Protein AF-0000000083256206 (afdb_homodimer)

Foldseek 3Di:
DPPDDPVRVVVLVVLLVVLVVQLVVLQVVLVVDPDPVSSVVSNVSSVVSVVVSVVSVVVVD/DPPDDPVRVVVLVVLLVVLVVQLVVLQVVLVVDPDPVSSVVSNVSSVVSVVVSVVSVVVVD

Organism: NCBI:txid94136

Secondary structure (DSSP, 8-state):
-----HHHHHHHHHHHHHHHHHHHHHHHHHHH---HHHHHHHHHHHHHHHHHHHHHHGGG-/-----HHHHHHHHHHHHHHHHHHHHHHHHHHH---HHHHHHHHHHHHHHHHHHHHHHGGG-

Nearest PDB structures (foldseek):
  5l8f-assembly1_C  TM=8.974E-01  e=4.675E-01  Rhodospirillum rubrum ATCC 11170
  4fzs-assembly1_A  TM=9.743E-01  e=1.147E+00  Homo sapiens
  5l89-assembly3_Z  TM=8.891E-01  e=9.462E-01  Rhodospirillum rubrum
  5n5e-assembly1_e  TM=8.673E-01  e=2.177E+00  Pyrococcus furiosus COM1
  4fzs-assembly1_B  TM=9.456E-01  e=2.639E+00  Homo sapiens

Structure (mmCIF, N/CA/C/O backbone):
data_AF-0000000083256206-model_v1
#
loop_
_entity.id
_entity.type
_entity.pdbx_description
1 polymer 'Spore coat protein'
#
loop_
_atom_site.group_PDB
_atom_site.id
_atom_site.type_symbol
_atom_site.label_atom_id
_atom_site.label_alt_id
_atom_site.label_comp_id
_atom_site.label_asym_id
_atom_site.label_entity_id
_atom_site.label_seq_id
_atom_site.pdbx_PDB_ins_code
_atom_site.Cartn_x
_atom_site.Cartn_y
_atom_site.Cartn_z
_atom_site.occupancy
_atom_site.B_iso_or_equiv
_atom_site.auth_seq_id
_atom_site.a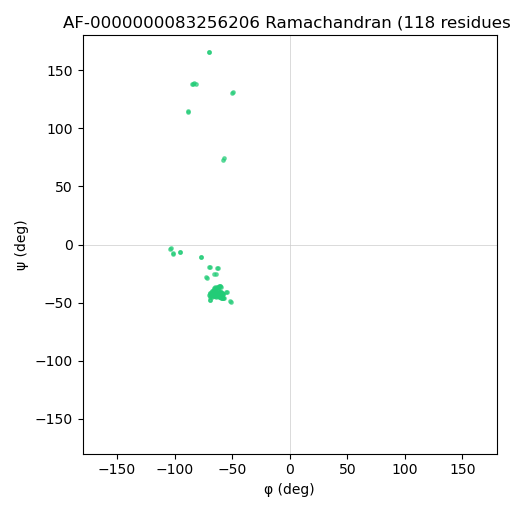uth_comp_id
_atom_site.auth_asym_id
_atom_site.auth_atom_id
_atom_site.pdbx_PDB_model_num
ATOM 1 N N . MET A 1 1 ? -12.422 16.359 14.227 1 53.94 1 MET A N 1
ATOM 2 C CA . MET A 1 1 ? -11.781 16.281 12.922 1 53.94 1 MET A CA 1
ATOM 3 C C . MET A 1 1 ? -10.492 17.094 12.898 1 53.94 1 MET A C 1
ATOM 5 O O . MET A 1 1 ? -10.383 18.125 13.578 1 53.94 1 MET A O 1
ATOM 9 N N . ALA A 1 2 ? -9.234 16.266 12.617 1 62.97 2 ALA A N 1
ATOM 10 C CA . ALA A 1 2 ? -7.984 17.031 12.656 1 62.97 2 ALA A CA 1
ATOM 11 C C . ALA A 1 2 ? -8.086 18.297 11.812 1 62.97 2 ALA A C 1
ATOM 13 O O . ALA A 1 2 ? -8.891 18.359 10.883 1 62.97 2 ALA A O 1
ATOM 14 N N . ASN A 1 3 ? -7.746 19.469 12.219 1 81.06 3 ASN A N 1
ATOM 15 C CA . ASN A 1 3 ? -7.629 20.703 11.438 1 81.06 3 ASN A CA 1
ATOM 16 C C . ASN A 1 3 ? -6.637 20.531 10.289 1 81.06 3 ASN A C 1
ATOM 18 O O . ASN A 1 3 ? -5.504 21.016 10.367 1 81.06 3 ASN A O 1
ATOM 22 N N . LEU A 1 4 ? -7.035 19.781 9.273 1 84.94 4 LEU A N 1
ATOM 23 C CA . LEU A 1 4 ? -6.164 19.531 8.133 1 84.94 4 LEU A CA 1
ATOM 24 C C . LEU A 1 4 ? -6.215 20.672 7.133 1 84.94 4 LEU A C 1
ATOM 26 O O . LEU A 1 4 ? -7.273 21.266 6.91 1 84.94 4 LEU A O 1
ATOM 30 N N . THR A 1 5 ? -5.066 21 6.629 1 87.5 5 THR A N 1
ATOM 31 C CA . THR A 1 5 ? -5.031 21.969 5.535 1 87.5 5 THR A CA 1
ATOM 32 C C . THR A 1 5 ? -5.609 21.359 4.258 1 87.5 5 THR A C 1
ATOM 34 O O . THR A 1 5 ? -5.793 20.141 4.172 1 87.5 5 THR A O 1
ATOM 37 N N . GLU A 1 6 ? -5.918 22.141 3.266 1 89.5 6 GLU A N 1
ATOM 38 C CA . GLU A 1 6 ? -6.422 21.641 1.987 1 89.5 6 GLU A CA 1
ATOM 39 C C . GLU A 1 6 ? -5.418 20.703 1.326 1 89.5 6 GLU A C 1
ATOM 41 O O . GLU A 1 6 ? -5.805 19.688 0.738 1 89.5 6 GLU A O 1
ATOM 46 N N . LEU A 1 7 ? -4.16 21.016 1.477 1 89.94 7 LEU A N 1
ATOM 47 C CA . LEU A 1 7 ? -3.107 20.188 0.901 1 89.94 7 LEU A CA 1
ATOM 48 C C . LEU A 1 7 ? -3.045 18.828 1.589 1 89.94 7 LEU A C 1
ATOM 50 O O . LEU A 1 7 ? -2.9 17.797 0.927 1 89.94 7 LEU A O 1
ATOM 54 N N . GLU A 1 8 ? -3.221 18.812 2.904 1 90.69 8 GLU A N 1
ATOM 55 C CA . GLU A 1 8 ? -3.211 17.547 3.645 1 90.69 8 GLU A CA 1
ATOM 56 C C . GLU A 1 8 ? -4.402 16.672 3.262 1 90.69 8 GLU A C 1
ATOM 58 O O . GLU A 1 8 ? -4.266 15.461 3.131 1 90.69 8 GLU A O 1
ATOM 63 N N . VAL A 1 9 ? -5.496 17.34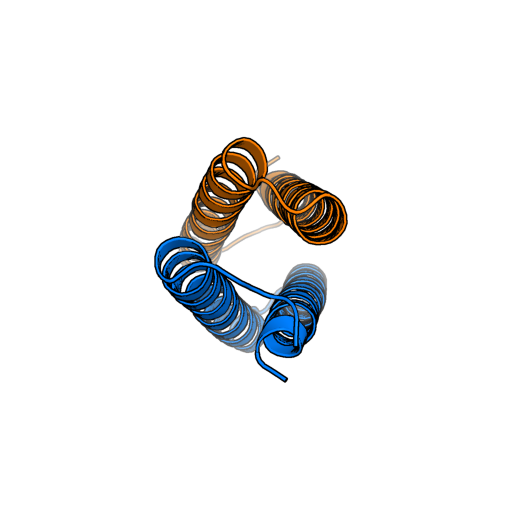4 3.055 1 92 9 VAL A N 1
ATOM 64 C CA . VAL A 1 9 ? -6.699 16.625 2.666 1 92 9 VAL A CA 1
ATOM 65 C C . VAL A 1 9 ? -6.496 15.984 1.297 1 92 9 VAL A C 1
ATOM 67 O O . VAL A 1 9 ? -6.812 14.805 1.105 1 92 9 VAL A O 1
ATOM 70 N N . GLU A 1 10 ? -5.922 16.688 0.389 1 94.25 10 GLU A N 1
ATOM 71 C CA . GLU A 1 10 ? -5.68 16.156 -0.951 1 94.25 10 GLU A CA 1
ATOM 72 C C . GLU A 1 10 ? -4.684 15.008 -0.918 1 94.25 10 GLU A C 1
ATOM 74 O O . GLU A 1 10 ? -4.898 13.977 -1.56 1 94.25 10 GLU A O 1
ATOM 79 N N . ASN A 1 11 ? -3.637 15.195 -0.167 1 94.38 11 ASN A N 1
ATOM 80 C CA . ASN A 1 11 ? -2.639 14.141 -0.044 1 94.38 11 ASN A CA 1
ATOM 81 C C . ASN A 1 11 ? -3.234 12.875 0.562 1 94.38 11 ASN A C 1
ATOM 83 O O . ASN A 1 11 ? -2.945 11.766 0.105 1 94.38 11 ASN A O 1
ATOM 87 N N . LEU A 1 12 ? -4.07 13.016 1.58 1 94.81 12 LEU A N 1
ATOM 88 C CA . LEU A 1 12 ? -4.711 11.859 2.205 1 94.81 12 LEU A CA 1
ATOM 89 C C . LEU A 1 12 ? -5.617 11.141 1.212 1 94.81 12 LEU A C 1
ATOM 91 O O . LEU A 1 12 ? -5.633 9.906 1.166 1 94.81 12 LEU A O 1
ATOM 95 N N . ARG A 1 13 ? -6.23 11.977 0.411 1 96.38 13 ARG A N 1
ATOM 96 C CA . ARG A 1 13 ? -7.094 11.367 -0.597 1 96.38 13 ARG A CA 1
ATOM 97 C C . ARG A 1 13 ? -6.277 10.523 -1.574 1 96.38 13 ARG A C 1
ATOM 99 O O . ARG A 1 13 ? -6.684 9.422 -1.934 1 96.38 13 ARG A O 1
ATOM 106 N N . HIS A 1 14 ? -5.184 11.031 -2.002 1 96.75 14 HIS A N 1
ATOM 107 C CA . HIS A 1 14 ? -4.309 10.312 -2.924 1 96.75 14 HIS A CA 1
ATOM 108 C C . HIS A 1 14 ? -3.785 9.023 -2.301 1 96.75 14 HIS A C 1
ATOM 110 O O . HIS A 1 14 ? -3.789 7.973 -2.943 1 96.75 14 HIS A O 1
ATOM 116 N N . ILE A 1 15 ? -3.412 9.133 -1.054 1 97.75 15 ILE A N 1
ATOM 117 C CA . ILE A 1 15 ? -2.846 7.969 -0.375 1 97.75 15 ILE A CA 1
ATOM 118 C C . ILE A 1 15 ? -3.922 6.902 -0.192 1 97.75 15 ILE A C 1
ATOM 120 O O . ILE A 1 15 ? -3.678 5.719 -0.441 1 97.75 15 ILE A O 1
ATOM 124 N N . ILE A 1 16 ? -5.051 7.32 0.238 1 97.88 16 ILE A N 1
ATOM 125 C CA . ILE A 1 16 ? -6.168 6.406 0.427 1 97.88 16 ILE A CA 1
ATOM 126 C C . ILE A 1 16 ? -6.508 5.723 -0.896 1 97.88 16 ILE A C 1
ATOM 128 O O . ILE A 1 16 ? -6.688 4.504 -0.944 1 97.88 16 ILE A O 1
ATOM 132 N N . GLY A 1 17 ? -6.488 6.508 -1.947 1 97.88 17 GLY A N 1
ATOM 133 C CA . GLY A 1 17 ? -6.691 5.938 -3.27 1 97.88 17 GLY A CA 1
ATOM 134 C C . GLY A 1 17 ? -5.605 4.957 -3.672 1 97.88 17 GLY A C 1
ATOM 135 O O . GLY A 1 17 ? -5.891 3.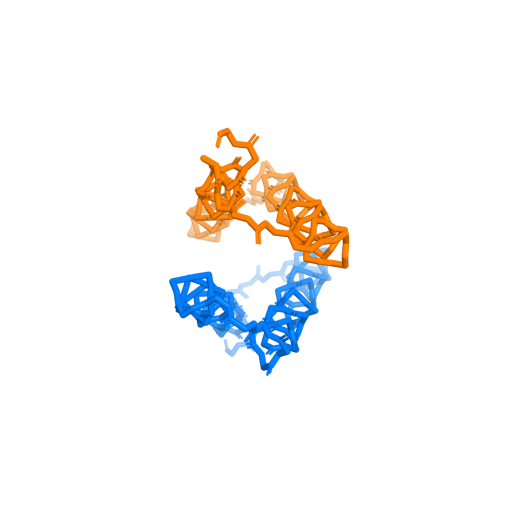92 -4.273 1 97.88 17 GLY A O 1
ATOM 136 N N . GLY A 1 18 ? -4.43 5.297 -3.402 1 97.69 18 GLY A N 1
ATOM 137 C CA . GLY A 1 18 ? -3.322 4.383 -3.652 1 97.69 18 GLY A CA 1
ATOM 138 C C . GLY A 1 18 ? -3.471 3.057 -2.934 1 97.69 18 GLY A C 1
ATOM 139 O O . GLY A 1 18 ? -3.275 1.996 -3.531 1 97.69 18 GLY A O 1
ATOM 140 N N . HIS A 1 19 ? -3.814 3.082 -1.689 1 98.56 19 HIS A N 1
ATOM 141 C CA . HIS A 1 19 ? -4.039 1.861 -0.923 1 98.56 19 HIS A CA 1
ATOM 142 C C . HIS A 1 19 ? -5.195 1.055 -1.5 1 98.56 19 HIS A C 1
ATOM 144 O O . HIS A 1 19 ? -5.117 -0.173 -1.594 1 98.56 19 HIS A O 1
ATOM 150 N N . ALA A 1 20 ? -6.27 1.729 -1.887 1 98.44 20 ALA A N 1
ATOM 151 C CA . ALA A 1 20 ? -7.402 1.045 -2.506 1 98.44 20 ALA A CA 1
ATOM 152 C C . ALA A 1 20 ? -6.977 0.32 -3.779 1 98.44 20 ALA A C 1
ATOM 154 O O . ALA A 1 20 ? -7.332 -0.842 -3.988 1 98.44 20 ALA A O 1
ATOM 155 N N . THR A 1 21 ? -6.223 1 -4.59 1 98.06 21 THR A N 1
ATOM 156 C CA . THR A 1 21 ? -5.742 0.433 -5.848 1 98.06 21 THR A CA 1
ATOM 157 C C . THR A 1 21 ? -4.883 -0.8 -5.59 1 98.06 21 THR A C 1
ATOM 159 O O . THR A 1 21 ? -5.09 -1.848 -6.207 1 98.06 21 THR A O 1
ATOM 162 N N . ILE A 1 22 ? -4 -0.723 -4.66 1 98.06 22 ILE A N 1
ATOM 163 C CA . ILE A 1 22 ? -3.09 -1.831 -4.387 1 98.06 22 ILE A CA 1
ATOM 164 C C . ILE A 1 22 ? -3.867 -3.004 -3.793 1 98.06 22 ILE A C 1
ATOM 166 O O . ILE A 1 22 ? -3.619 -4.16 -4.141 1 98.06 22 ILE A O 1
ATOM 170 N N . ALA A 1 23 ? -4.805 -2.732 -2.877 1 98.56 23 ALA A N 1
ATOM 171 C CA . ALA A 1 23 ? -5.617 -3.793 -2.285 1 98.56 23 ALA A CA 1
ATOM 172 C C . ALA A 1 23 ? -6.383 -4.562 -3.357 1 98.56 23 ALA A C 1
ATOM 174 O O . ALA A 1 23 ? -6.41 -5.793 -3.348 1 98.56 23 ALA A O 1
ATOM 175 N N . ASN A 1 24 ? -6.977 -3.773 -4.258 1 98.5 24 ASN A N 1
ATOM 176 C CA . ASN A 1 24 ? -7.734 -4.41 -5.328 1 98.5 24 ASN A CA 1
ATOM 177 C C . ASN A 1 24 ? -6.848 -5.305 -6.188 1 98.5 24 ASN A C 1
ATOM 179 O O . ASN A 1 24 ? -7.242 -6.418 -6.547 1 98.5 24 ASN A O 1
ATOM 183 N N . LYS A 1 25 ? -5.676 -4.887 -6.555 1 97.81 25 LYS A N 1
ATOM 184 C CA . LYS A 1 25 ? -4.754 -5.66 -7.379 1 97.81 25 LYS A CA 1
ATOM 185 C C . LYS A 1 25 ? -4.273 -6.906 -6.648 1 97.81 25 LYS A C 1
ATOM 187 O O . LYS A 1 25 ? -4.16 -7.98 -7.242 1 97.81 25 LYS A O 1
ATOM 192 N N . LEU A 1 26 ? -3.979 -6.715 -5.391 1 98.31 26 LEU A N 1
ATOM 193 C CA . LEU A 1 26 ? -3.551 -7.848 -4.574 1 98.31 26 LEU A CA 1
ATOM 194 C C . LEU A 1 26 ? -4.641 -8.914 -4.516 1 98.31 26 LEU A C 1
ATOM 196 O O . LEU A 1 26 ? -4.355 -10.102 -4.676 1 98.31 26 LEU A O 1
ATOM 200 N N . GLU A 1 27 ? -5.855 -8.469 -4.305 1 98.25 27 GLU A N 1
ATOM 201 C CA . GLU A 1 27 ? -6.98 -9.398 -4.246 1 98.25 27 GLU A CA 1
ATOM 202 C C . GLU A 1 27 ? -7.18 -10.109 -5.578 1 98.25 27 GLU A C 1
ATOM 204 O O . GLU A 1 27 ? -7.383 -11.32 -5.613 1 98.25 27 GLU A O 1
ATOM 209 N N . ASP A 1 28 ? -7.074 -9.359 -6.66 1 97.62 28 ASP A N 1
ATOM 210 C CA . ASP A 1 28 ? -7.207 -9.93 -7.996 1 97.62 28 ASP A CA 1
ATOM 211 C C . ASP A 1 28 ? -6.125 -10.977 -8.25 1 97.62 28 ASP A C 1
ATOM 213 O O . ASP A 1 28 ? -6.418 -12.086 -8.711 1 97.62 28 ASP A O 1
ATOM 217 N N . TYR A 1 29 ? -4.949 -10.602 -7.875 1 96.31 29 TYR A N 1
ATOM 218 C CA . TYR A 1 29 ? -3.828 -11.516 -8.078 1 96.31 29 TYR A CA 1
ATOM 219 C C . TYR A 1 29 ? -3.98 -12.766 -7.223 1 96.31 29 TYR A C 1
ATOM 221 O O . TYR A 1 29 ? -3.697 -13.875 -7.68 1 96.31 29 TYR A O 1
ATOM 229 N N . ALA A 1 30 ? -4.387 -12.641 -6.016 1 96.31 30 ALA A N 1
ATOM 230 C CA . ALA A 1 30 ? -4.574 -13.773 -5.113 1 96.31 30 ALA A CA 1
ATOM 231 C C . ALA A 1 30 ? -5.598 -14.758 -5.68 1 96.31 30 ALA A C 1
ATOM 233 O O . ALA A 1 30 ? -5.391 -15.969 -5.629 1 96.31 30 ALA A O 1
ATOM 234 N N . GLN A 1 31 ? -6.66 -14.219 -6.242 1 95.25 31 GLN A N 1
ATOM 235 C CA . GLN A 1 31 ? -7.73 -15.047 -6.789 1 95.25 31 GLN A CA 1
ATOM 236 C C . GLN A 1 31 ? -7.234 -15.883 -7.969 1 95.25 31 GLN A C 1
ATOM 238 O O . GLN A 1 31 ? -7.711 -17 -8.188 1 95.25 31 GLN A O 1
ATOM 243 N N . ASN A 1 32 ? -6.211 -15.391 -8.602 1 91.69 32 ASN A N 1
ATOM 244 C CA . ASN A 1 32 ? -5.73 -16.016 -9.828 1 91.69 32 ASN A CA 1
ATOM 245 C C . ASN A 1 32 ? -4.457 -16.828 -9.578 1 91.69 32 ASN A C 1
ATOM 247 O O . ASN A 1 32 ? -3.908 -17.422 -10.508 1 91.69 32 ASN A O 1
ATOM 251 N N . SER A 1 33 ? -3.996 -16.766 -8.383 1 90.94 33 SER A N 1
ATOM 252 C CA . SER A 1 33 ? -2.764 -17.484 -8.086 1 90.94 33 SER A CA 1
ATOM 253 C C . SER A 1 33 ? -3.041 -18.969 -7.816 1 90.94 33 SER A C 1
ATOM 255 O O . SER A 1 33 ? -4.008 -19.297 -7.133 1 90.94 33 SER A O 1
ATOM 257 N N . THR A 1 34 ? -2.162 -19.891 -8.367 1 86.88 34 THR A N 1
ATOM 258 C CA . THR A 1 34 ? -2.336 -21.328 -8.172 1 86.88 34 THR A CA 1
ATOM 259 C C . THR A 1 34 ? -1.386 -21.844 -7.098 1 86.88 34 THR A C 1
ATOM 261 O O . THR A 1 34 ? -1.478 -23 -6.684 1 86.88 34 THR A O 1
ATOM 264 N N . ASP A 1 35 ? -0.412 -21.062 -6.559 1 87.25 35 ASP A N 1
ATOM 265 C CA . ASP A 1 35 ? 0.486 -21.391 -5.453 1 87.25 35 ASP A CA 1
ATOM 266 C C . ASP A 1 35 ? -0.142 -21.016 -4.113 1 87.25 35 ASP A C 1
ATOM 268 O O . ASP A 1 35 ? -0.397 -19.844 -3.848 1 87.25 35 ASP A O 1
ATOM 272 N N . PRO A 1 36 ? -0.426 -22.016 -3.291 1 90.94 36 PRO A N 1
ATOM 273 C CA . PRO A 1 36 ? -1.173 -21.75 -2.059 1 90.94 36 PRO A CA 1
ATOM 274 C C . PRO A 1 36 ? -0.442 -20.797 -1.116 1 90.94 36 PRO A C 1
ATOM 276 O O . PRO A 1 36 ? -1.078 -20 -0.427 1 90.94 36 PRO A O 1
ATOM 279 N N . GLU A 1 37 ? 0.813 -20.875 -1.067 1 90 37 GLU A N 1
ATOM 280 C CA . GLU A 1 37 ? 1.571 -19.984 -0.201 1 90 37 GLU A CA 1
ATOM 281 C C . GLU A 1 37 ? 1.52 -18.547 -0.714 1 90 37 GLU A C 1
ATOM 283 O O . GLU A 1 37 ? 1.276 -17.609 0.055 1 90 37 GLU A O 1
ATOM 288 N N . LEU A 1 38 ? 1.766 -18.406 -1.978 1 91.56 38 LEU A N 1
ATOM 289 C CA . LEU A 1 38 ? 1.694 -17.078 -2.578 1 91.56 38 LEU A CA 1
ATOM 290 C C . LEU A 1 38 ? 0.302 -16.484 -2.41 1 91.56 38 LEU A C 1
ATOM 292 O O . LEU A 1 38 ? 0.166 -15.305 -2.059 1 91.56 38 LEU A O 1
ATOM 296 N N . LYS A 1 39 ? -0.734 -17.312 -2.656 1 94.25 39 LYS A N 1
ATOM 297 C CA . LYS A 1 39 ? -2.115 -16.859 -2.492 1 94.25 39 LYS A CA 1
ATOM 298 C C . LYS A 1 39 ? -2.352 -16.312 -1.089 1 94.25 39 LYS A C 1
ATOM 300 O O . LYS A 1 39 ? -2.939 -15.242 -0.928 1 94.25 39 LYS A O 1
ATOM 305 N N . GLN A 1 40 ? -1.84 -16.922 -0.131 1 96.12 40 GLN A N 1
ATOM 306 C CA . GLN A 1 40 ? -2.029 -16.5 1.255 1 96.12 40 GLN A CA 1
ATOM 307 C C . GLN A 1 40 ? -1.306 -15.188 1.542 1 96.12 40 GLN A C 1
ATOM 309 O O . GLN A 1 40 ? -1.853 -14.305 2.205 1 96.12 40 GLN A O 1
ATOM 314 N N . ILE A 1 41 ? -0.165 -15.109 1.069 1 95.38 41 ILE A N 1
ATOM 315 C CA . ILE A 1 41 ? 0.628 -13.906 1.305 1 95.38 41 ILE A CA 1
ATOM 316 C C . ILE A 1 41 ? -0.044 -12.703 0.642 1 95.38 41 ILE A C 1
ATOM 318 O O . ILE A 1 41 ? -0.141 -11.633 1.239 1 95.38 41 ILE A O 1
ATOM 322 N N . LEU A 1 42 ? -0.486 -12.945 -0.565 1 97.38 42 LEU A N 1
ATOM 323 C CA . LEU A 1 42 ? -1.169 -11.875 -1.286 1 97.38 42 LEU A CA 1
ATOM 324 C C . LEU A 1 42 ? -2.436 -11.445 -0.552 1 97.38 42 LEU A C 1
ATOM 326 O O . LEU A 1 42 ? -2.74 -10.258 -0.477 1 97.38 42 LEU A O 1
ATOM 330 N N . GLN A 1 43 ? -3.127 -12.305 -0.002 1 98.12 43 GLN A N 1
ATOM 331 C CA . GLN A 1 43 ? -4.352 -12.008 0.732 1 98.12 43 GLN A CA 1
ATOM 332 C C . GLN A 1 43 ? -4.051 -11.234 2.016 1 98.12 43 GLN A C 1
ATOM 334 O O . GLN A 1 43 ? -4.754 -10.281 2.354 1 98.12 43 GLN A O 1
ATOM 339 N N . ASN A 1 44 ? -3.062 -11.656 2.703 1 97.88 44 ASN A N 1
ATOM 340 C CA . ASN A 1 44 ? -2.654 -10.938 3.902 1 97.88 44 ASN A CA 1
ATOM 341 C C . ASN A 1 44 ? -2.256 -9.5 3.582 1 97.88 44 ASN A C 1
ATOM 343 O O . ASN A 1 44 ? -2.621 -8.57 4.309 1 97.88 44 ASN A O 1
ATOM 347 N N . ASP A 1 45 ? -1.552 -9.352 2.547 1 98.25 45 ASP A N 1
ATOM 348 C CA . ASP A 1 45 ? -1.114 -8.031 2.115 1 98.25 45 ASP A CA 1
ATOM 349 C C . ASP A 1 45 ? -2.307 -7.16 1.715 1 98.25 45 ASP A C 1
ATOM 351 O O . ASP A 1 45 ? -2.332 -5.961 2.002 1 98.25 45 ASP A O 1
ATOM 355 N N . ALA A 1 46 ? -3.26 -7.758 1.063 1 98.56 46 ALA A N 1
ATOM 356 C CA . ALA A 1 46 ? -4.473 -7.039 0.691 1 98.56 46 ALA A CA 1
ATOM 357 C C . ALA A 1 46 ? -5.215 -6.535 1.928 1 98.56 46 ALA A C 1
ATOM 359 O O . ALA A 1 46 ? -5.684 -5.398 1.958 1 98.56 46 ALA A O 1
ATOM 360 N N . GLN A 1 47 ? -5.262 -7.32 2.871 1 98.19 47 GLN A N 1
ATOM 361 C CA . GLN A 1 47 ? -5.938 -6.949 4.109 1 98.19 47 GLN A CA 1
ATOM 362 C C . GLN A 1 47 ? -5.211 -5.805 4.812 1 98.19 47 GLN A C 1
ATOM 364 O O . GLN A 1 47 ? -5.848 -4.887 5.336 1 98.19 47 GLN A O 1
ATOM 369 N N . ALA A 1 48 ? -3.941 -5.957 4.844 1 97.88 48 ALA A N 1
ATOM 370 C CA . ALA A 1 48 ? -3.156 -4.887 5.457 1 97.88 48 ALA A CA 1
ATOM 371 C C . ALA A 1 48 ? -3.375 -3.562 4.734 1 97.88 48 ALA A C 1
ATOM 373 O O . ALA A 1 48 ? -3.504 -2.514 5.375 1 97.88 48 ALA A O 1
ATOM 374 N N . ALA A 1 49 ? -3.432 -3.619 3.424 1 98.31 49 ALA A N 1
ATOM 375 C CA . ALA A 1 49 ? -3.674 -2.414 2.639 1 98.31 49 ALA A CA 1
ATOM 376 C C . ALA A 1 49 ? -5.062 -1.844 2.924 1 98.31 49 ALA A C 1
ATOM 378 O O . ALA A 1 49 ? -5.23 -0.625 3.02 1 98.31 49 ALA A O 1
ATOM 379 N N . ARG A 1 50 ? -6.055 -2.645 3.127 1 98.44 50 ARG A N 1
ATOM 380 C CA . ARG A 1 50 ? -7.41 -2.209 3.455 1 98.44 50 ARG A CA 1
ATOM 381 C C . ARG A 1 50 ? -7.453 -1.552 4.832 1 98.44 50 ARG A C 1
ATOM 383 O O . ARG A 1 50 ? -8.141 -0.546 5.023 1 98.44 50 ARG A O 1
ATOM 390 N N . GLN A 1 51 ? -6.723 -2.156 5.68 1 97.62 51 GLN A N 1
ATOM 391 C CA . GLN A 1 51 ? -6.68 -1.602 7.027 1 97.62 51 GLN A CA 1
ATOM 392 C C . GLN A 1 51 ? -6.047 -0.213 7.031 1 97.62 51 GLN A C 1
ATOM 394 O O . GLN A 1 51 ? -6.527 0.691 7.719 1 97.62 51 GLN A O 1
ATOM 399 N N . ALA A 1 52 ? -4.977 -0.104 6.324 1 97.38 52 ALA A N 1
ATOM 400 C CA . ALA A 1 52 ? -4.336 1.204 6.207 1 97.38 52 ALA A CA 1
ATOM 401 C C . ALA A 1 52 ? -5.289 2.227 5.594 1 97.38 52 ALA A C 1
ATOM 403 O O . ALA A 1 52 ? -5.383 3.361 6.07 1 97.38 52 ALA A O 1
ATOM 404 N N . GLN A 1 53 ? -5.957 1.846 4.547 1 97.62 53 GLN A N 1
ATOM 405 C CA . GLN A 1 53 ? -6.969 2.682 3.91 1 97.62 53 GLN A CA 1
ATOM 406 C C . GLN A 1 53 ? -7.992 3.178 4.926 1 97.62 53 GLN A C 1
ATOM 408 O O . GLN A 1 53 ? -8.25 4.379 5.02 1 97.62 53 GLN A O 1
ATOM 413 N N . GLN A 1 54 ? -8.461 2.305 5.684 1 96.81 54 GLN A N 1
ATOM 414 C CA . GLN A 1 54 ? -9.508 2.617 6.648 1 96.81 54 GLN A CA 1
ATOM 415 C C . GLN A 1 54 ? -8.977 3.521 7.758 1 96.81 54 GLN A C 1
ATOM 417 O O . GLN A 1 54 ? -9.672 4.449 8.188 1 96.81 54 GLN A O 1
ATOM 422 N N . GLN A 1 55 ? -7.836 3.24 8.219 1 95.5 55 GLN A N 1
ATOM 423 C CA . GLN A 1 55 ? -7.23 4.047 9.273 1 95.5 55 GLN A CA 1
ATOM 424 C C . GLN A 1 55 ? -7.09 5.504 8.844 1 95.5 55 GLN A C 1
ATOM 426 O O . GLN A 1 55 ? -7.398 6.414 9.617 1 95.5 55 GLN A O 1
ATOM 431 N N . LEU A 1 56 ? -6.676 5.715 7.652 1 95.75 56 LEU A N 1
ATOM 432 C CA . LEU A 1 56 ? -6.461 7.07 7.164 1 95.75 56 LEU A CA 1
ATOM 433 C C . LEU A 1 56 ? -7.789 7.777 6.914 1 95.75 56 LEU A C 1
ATOM 435 O O . LEU A 1 56 ? -7.887 9 7.059 1 95.75 56 LEU A O 1
ATOM 439 N N . MET A 1 57 ? -8.797 7.023 6.609 1 94.75 57 MET A N 1
ATOM 440 C CA . MET A 1 57 ? -10.125 7.586 6.371 1 94.75 57 MET A CA 1
ATOM 441 C C . MET A 1 57 ? -10.672 8.258 7.629 1 94.75 57 MET A C 1
ATOM 443 O O . MET A 1 57 ? -11.523 9.141 7.547 1 94.75 57 MET A O 1
ATOM 447 N N . GLN A 1 58 ? -10.109 7.871 8.711 1 93.06 58 GLN A N 1
ATOM 448 C CA . GLN A 1 58 ? -10.594 8.383 9.984 1 93.06 58 GLN A CA 1
ATOM 449 C C . GLN A 1 58 ? -10.258 9.867 10.148 1 93.06 58 GLN A C 1
ATOM 451 O O . GLN A 1 58 ? -10.883 10.562 10.945 1 93.06 58 GLN A O 1
ATOM 456 N N . PHE A 1 59 ? -9.352 10.359 9.438 1 90.69 59 PHE A N 1
ATOM 457 C CA . PHE A 1 59 ? -8.953 11.758 9.547 1 90.69 59 PHE A CA 1
ATOM 458 C C . PHE A 1 59 ? -9.961 12.672 8.852 1 90.69 59 PHE A C 1
ATOM 460 O O . PHE A 1 59 ? -9.906 13.891 9 1 90.69 59 PHE A O 1
ATOM 467 N N . PHE A 1 60 ? -10.859 12.016 8.102 1 86.88 60 PHE A N 1
ATOM 468 C CA . PHE A 1 60 ? -11.891 12.812 7.441 1 86.88 60 PHE A CA 1
ATOM 469 C C . PHE A 1 60 ? -13.164 12.852 8.281 1 86.88 60 PHE A C 1
ATOM 471 O O . PHE A 1 60 ? -14.148 13.484 7.895 1 86.88 60 PHE A O 1
ATOM 478 N N . GLN A 1 61 ? -13.203 12.062 9.391 1 78.12 61 GLN A N 1
ATOM 479 C CA . GLN A 1 61 ? -14.375 12.062 10.258 1 78.12 61 GLN A CA 1
ATOM 480 C C . GLN A 1 61 ? -14.219 13.102 11.375 1 78.12 61 GLN A C 1
ATOM 482 O O . GLN A 1 61 ? -13.102 13.445 11.758 1 78.12 61 GLN A O 1
ATOM 487 N N . MET B 1 1 ? 13.367 -21.234 -5.031 1 54.47 1 MET B N 1
ATOM 488 C CA . MET B 1 1 ? 12.57 -20.219 -5.727 1 54.47 1 MET B CA 1
ATOM 489 C C . MET B 1 1 ? 11.242 -20.812 -6.195 1 54.47 1 MET B C 1
ATOM 491 O O . MET B 1 1 ? 11.164 -21.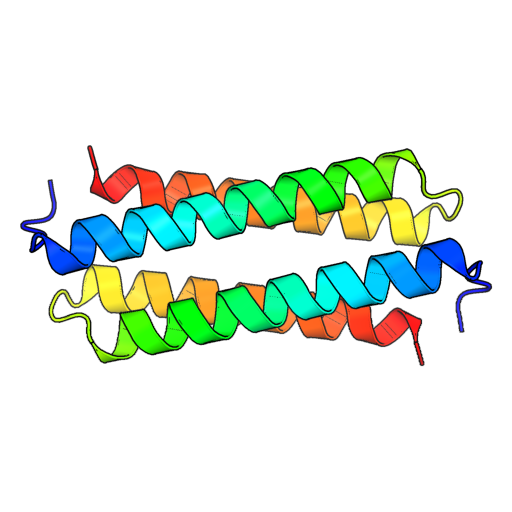984 -6.535 1 54.47 1 MET B O 1
ATOM 495 N N . ALA B 1 2 ? 10.016 -20.109 -5.59 1 63.56 2 ALA B N 1
ATOM 496 C CA . ALA B 1 2 ? 8.734 -20.688 -5.988 1 63.56 2 ALA B CA 1
ATOM 497 C C . ALA B 1 2 ? 8.656 -20.859 -7.5 1 63.56 2 ALA B C 1
ATOM 499 O O . ALA B 1 2 ? 9.336 -20.156 -8.25 1 63.56 2 ALA B O 1
ATOM 500 N N . ASN B 1 3 ? 8.305 -21.953 -8.102 1 81.31 3 ASN B N 1
ATOM 501 C CA . ASN B 1 3 ? 8.023 -22.156 -9.523 1 81.31 3 ASN B CA 1
ATOM 502 C C . ASN B 1 3 ? 6.918 -21.219 -10.008 1 81.31 3 ASN B C 1
ATOM 504 O O . ASN B 1 3 ? 5.773 -21.656 -10.188 1 81.31 3 ASN B O 1
ATOM 508 N N . LEU B 1 4 ? 7.238 -19.953 -10.18 1 85.75 4 LEU B N 1
ATOM 509 C CA . LEU B 1 4 ? 6.258 -18.953 -10.602 1 85.75 4 LEU B CA 1
ATOM 510 C C . LEU B 1 4 ? 6.121 -18.938 -12.125 1 85.75 4 LEU B C 1
ATOM 512 O O . LEU B 1 4 ? 7.109 -19.109 -12.844 1 85.75 4 LEU B O 1
ATOM 516 N N . THR B 1 5 ? 4.902 -18.828 -12.547 1 88.06 5 THR B N 1
ATOM 517 C CA . THR B 1 5 ? 4.676 -18.625 -13.977 1 88.06 5 THR B CA 1
ATOM 518 C C . THR B 1 5 ? 5.133 -17.234 -14.406 1 88.06 5 THR B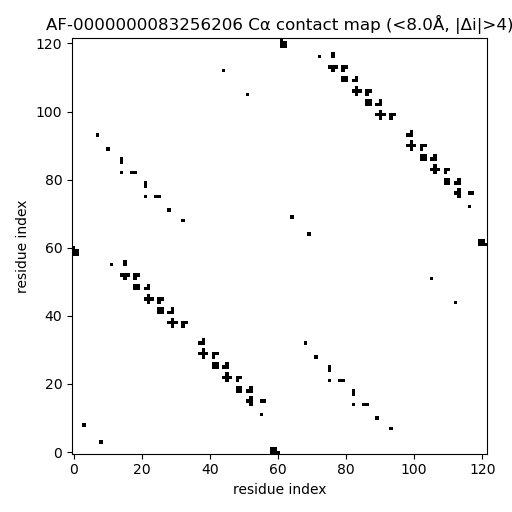 C 1
ATOM 520 O O . THR B 1 5 ? 5.383 -16.375 -13.562 1 88.06 5 THR B O 1
ATOM 523 N N . GLU B 1 6 ? 5.273 -16.969 -15.672 1 89.81 6 GLU B N 1
ATOM 524 C CA . GLU B 1 6 ? 5.652 -15.648 -16.172 1 89.81 6 GLU B CA 1
ATOM 525 C C . GLU B 1 6 ? 4.637 -14.586 -15.766 1 89.81 6 GLU B C 1
ATOM 527 O O . GLU B 1 6 ? 5.008 -13.469 -15.422 1 89.81 6 GLU B O 1
ATOM 532 N N . LEU B 1 7 ? 3.391 -14.969 -15.742 1 90.5 7 LEU B N 1
ATOM 533 C CA . LEU B 1 7 ? 2.328 -14.047 -15.352 1 90.5 7 LEU B CA 1
ATOM 534 C C . LEU B 1 7 ? 2.434 -13.688 -13.867 1 90.5 7 LEU B C 1
ATOM 536 O O . LEU B 1 7 ? 2.275 -12.523 -13.492 1 90.5 7 LEU B O 1
ATOM 540 N N . GLU B 1 8 ? 2.762 -14.664 -13.031 1 91.19 8 GLU B N 1
ATOM 541 C CA . GLU B 1 8 ? 2.92 -14.414 -11.602 1 91.19 8 GLU B CA 1
ATOM 542 C C . GLU B 1 8 ? 4.109 -13.492 -11.336 1 91.19 8 GLU B C 1
ATOM 544 O O . GLU B 1 8 ? 4.035 -12.609 -10.477 1 91.19 8 GLU B O 1
ATOM 549 N N . VAL B 1 9 ? 5.133 -13.711 -12.117 1 92.38 9 VAL B N 1
ATOM 550 C CA . VAL B 1 9 ? 6.324 -12.883 -11.969 1 92.38 9 VAL B CA 1
ATOM 551 C C . VAL B 1 9 ? 6 -11.438 -12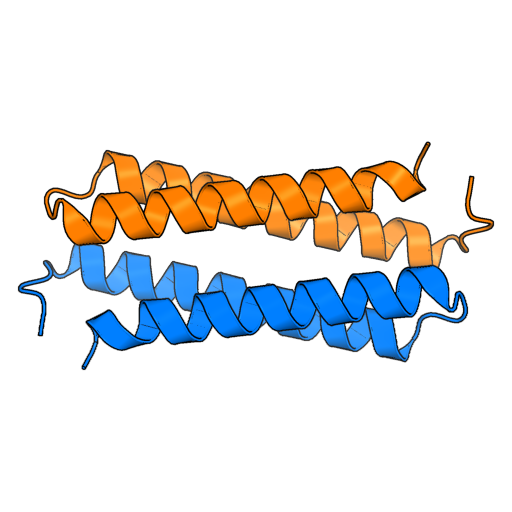.328 1 92.38 9 VAL B C 1
ATOM 553 O O . VAL B 1 9 ? 6.359 -10.516 -11.594 1 92.38 9 VAL B O 1
ATOM 556 N N . GLU B 1 10 ? 5.27 -11.242 -13.383 1 94.44 10 GLU B N 1
ATOM 557 C CA . GLU B 1 10 ? 4.902 -9.898 -13.812 1 94.44 10 GLU B CA 1
ATOM 558 C C . GLU B 1 10 ? 3.986 -9.219 -12.797 1 94.44 10 GLU B C 1
ATOM 560 O O . GLU B 1 10 ? 4.184 -8.055 -12.453 1 94.44 10 GLU B O 1
ATOM 565 N N . ASN B 1 11 ? 3.033 -9.969 -12.32 1 94.56 11 ASN B N 1
ATOM 566 C CA . ASN B 1 11 ? 2.123 -9.43 -11.32 1 94.56 11 ASN B CA 1
ATOM 567 C C . ASN B 1 11 ? 2.863 -9.039 -10.047 1 94.56 11 ASN B C 1
ATOM 569 O O . ASN B 1 11 ? 2.582 -7.992 -9.453 1 94.56 11 ASN B O 1
ATOM 573 N N . LEU B 1 12 ? 3.803 -9.859 -9.609 1 94.94 12 LEU B N 1
ATOM 574 C CA . LEU B 1 12 ? 4.586 -9.555 -8.414 1 94.94 12 LEU B CA 1
ATOM 575 C C . LEU B 1 12 ? 5.402 -8.281 -8.609 1 94.94 12 LEU B C 1
ATOM 577 O O . LEU B 1 12 ? 5.484 -7.445 -7.707 1 94.94 12 LEU B O 1
ATOM 581 N N . ARG B 1 13 ? 5.859 -8.164 -9.852 1 96.56 13 ARG B N 1
ATOM 582 C CA . ARG B 1 13 ? 6.621 -6.953 -10.133 1 96.56 13 ARG B CA 1
ATOM 583 C C . ARG B 1 13 ? 5.738 -5.715 -10.023 1 96.56 13 ARG B C 1
ATOM 585 O O . ARG B 1 13 ? 6.156 -4.703 -9.453 1 96.56 13 ARG B O 1
ATOM 592 N N . HIS B 1 14 ? 4.57 -5.785 -10.531 1 96.75 14 HIS B N 1
ATOM 593 C CA . HIS B 1 14 ? 3.625 -4.676 -10.477 1 96.75 14 HIS B CA 1
ATOM 594 C C . HIS B 1 14 ? 3.262 -4.34 -9.031 1 96.75 14 HIS B C 1
ATOM 596 O O . HIS B 1 14 ? 3.248 -3.168 -8.648 1 96.75 14 HIS B O 1
ATOM 602 N N . ILE B 1 15 ? 3.059 -5.367 -8.273 1 97.88 15 ILE B N 1
ATOM 603 C CA . ILE B 1 15 ? 2.641 -5.16 -6.887 1 97.88 15 ILE B CA 1
ATOM 604 C C . ILE B 1 15 ? 3.789 -4.551 -6.086 1 97.88 15 ILE B C 1
ATOM 606 O O . ILE B 1 15 ? 3.586 -3.615 -5.312 1 97.88 15 ILE B O 1
ATOM 610 N N . ILE B 1 16 ? 4.93 -5.078 -6.27 1 97.94 16 ILE B N 1
ATOM 611 C CA . ILE B 1 16 ? 6.113 -4.562 -5.59 1 97.94 16 ILE B CA 1
ATOM 612 C C . ILE B 1 16 ? 6.32 -3.094 -5.957 1 97.94 16 ILE B C 1
ATOM 614 O O . ILE B 1 16 ? 6.559 -2.258 -5.082 1 97.94 16 ILE B O 1
ATOM 618 N N . GLY B 1 17 ? 6.129 -2.807 -7.227 1 97.94 17 GLY B N 1
ATOM 619 C CA . GLY B 1 17 ? 6.195 -1.421 -7.664 1 97.94 17 GLY B CA 1
ATOM 620 C C . GLY B 1 17 ? 5.129 -0.543 -7.039 1 97.94 17 GLY B C 1
ATOM 621 O O . GLY B 1 17 ? 5.398 0.6 -6.664 1 97.94 17 GLY B O 1
ATOM 622 N N . GLY B 1 18 ? 3.984 -1.027 -6.977 1 97.69 18 GLY B N 1
ATOM 623 C CA . GLY B 1 18 ? 2.908 -0.314 -6.305 1 97.69 18 GLY B CA 1
ATOM 624 C C . GLY B 1 18 ? 3.215 0.003 -4.855 1 97.69 18 GLY B C 1
ATOM 625 O O . GLY B 1 18 ? 3.006 1.131 -4.402 1 97.69 18 GLY B O 1
ATOM 626 N N . HIS B 1 19 ? 3.707 -0.935 -4.125 1 98.5 19 HIS B N 1
ATOM 627 C CA . HIS B 1 19 ? 4.09 -0.717 -2.734 1 98.5 19 HIS B CA 1
ATOM 628 C C . HIS B 1 19 ? 5.215 0.308 -2.627 1 98.5 19 HIS B C 1
ATOM 630 O O . HIS B 1 19 ? 5.195 1.164 -1.739 1 98.5 19 HIS B O 1
ATOM 636 N N . ALA B 1 20 ? 6.191 0.229 -3.514 1 98.44 20 ALA B N 1
ATOM 637 C CA . ALA B 1 20 ? 7.277 1.206 -3.525 1 98.44 20 ALA B CA 1
ATOM 638 C C . ALA B 1 20 ? 6.742 2.619 -3.73 1 98.44 20 ALA B C 1
ATOM 640 O O . ALA B 1 20 ? 7.137 3.549 -3.023 1 98.44 20 ALA B O 1
ATOM 641 N N . THR B 1 21 ? 5.848 2.75 -4.676 1 98.06 21 THR B N 1
ATOM 642 C CA . THR B 1 21 ? 5.25 4.047 -4.98 1 98.06 21 THR B CA 1
ATOM 643 C C . THR B 1 21 ? 4.496 4.594 -3.773 1 98.06 21 THR B C 1
ATOM 645 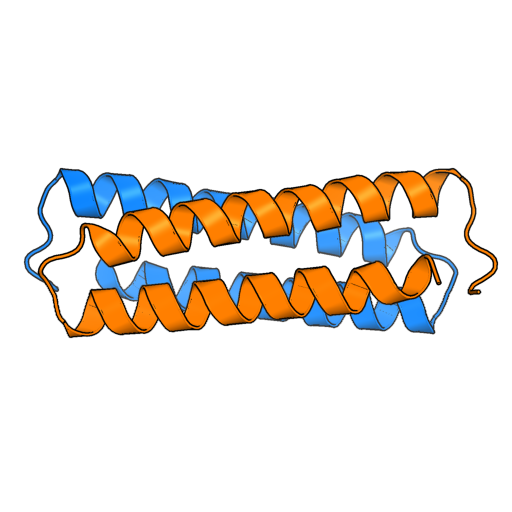O O . THR B 1 21 ? 4.684 5.75 -3.393 1 98.06 21 THR B O 1
ATOM 648 N N . ILE B 1 22 ? 3.732 3.779 -3.123 1 98.06 22 ILE B N 1
ATOM 649 C CA . ILE B 1 22 ? 2.928 4.227 -1.993 1 98.06 22 ILE B CA 1
ATOM 650 C C . ILE B 1 22 ? 3.838 4.582 -0.819 1 98.06 22 ILE B C 1
ATOM 652 O O . ILE B 1 22 ? 3.611 5.574 -0.127 1 98.06 22 ILE B O 1
ATOM 656 N N . ALA B 1 23 ? 4.875 3.764 -0.56 1 98.56 23 ALA B N 1
ATOM 657 C CA . ALA B 1 23 ? 5.812 4.043 0.524 1 98.56 23 ALA B CA 1
ATOM 658 C C . ALA B 1 23 ? 6.484 5.402 0.333 1 98.56 23 ALA B C 1
ATOM 660 O O . ALA B 1 23 ? 6.582 6.191 1.276 1 98.56 23 ALA B O 1
ATOM 661 N N . ASN B 1 24 ? 6.898 5.621 -0.919 1 98.44 24 ASN B N 1
ATOM 662 C CA . ASN B 1 24 ? 7.551 6.891 -1.212 1 98.44 24 ASN B CA 1
ATOM 663 C C . ASN B 1 24 ? 6.617 8.07 -0.964 1 98.44 24 ASN B C 1
ATOM 665 O O . ASN B 1 24 ? 7.027 9.086 -0.393 1 98.44 24 ASN B O 1
ATOM 669 N N . LYS B 1 25 ? 5.391 8.008 -1.367 1 97.75 25 LYS B N 1
ATOM 670 C CA . LYS B 1 25 ? 4.418 9.086 -1.19 1 97.75 25 LYS B CA 1
ATOM 671 C C . LYS B 1 25 ? 4.102 9.305 0.286 1 97.75 25 LYS B C 1
ATOM 673 O O . LYS B 1 25 ? 3.975 10.445 0.737 1 97.75 25 LYS B O 1
ATOM 678 N N . LEU B 1 26 ? 3.971 8.203 0.975 1 98.25 26 LEU B N 1
ATOM 679 C CA . LEU B 1 26 ? 3.715 8.281 2.408 1 98.25 26 LEU B CA 1
ATOM 680 C C . LEU B 1 26 ? 4.859 8.984 3.127 1 98.25 26 LEU B C 1
ATOM 682 O O . LEU B 1 26 ? 4.633 9.859 3.967 1 98.25 26 LEU B O 1
ATOM 686 N N . GLU B 1 27 ? 6.062 8.625 2.771 1 98.19 27 GLU B N 1
ATOM 687 C CA . GLU B 1 27 ? 7.238 9.242 3.379 1 98.19 27 GLU B CA 1
ATOM 688 C C . GLU B 1 27 ? 7.316 10.734 3.047 1 98.19 27 GLU B C 1
ATOM 690 O O . GLU B 1 27 ? 7.586 11.555 3.926 1 98.19 27 GLU B O 1
ATOM 695 N N . ASP B 1 28 ? 7.027 11.055 1.802 1 97.5 28 ASP B N 1
ATOM 696 C CA . ASP B 1 28 ? 7.031 12.453 1.375 1 97.5 28 ASP B CA 1
ATOM 697 C C . ASP B 1 28 ? 5.988 13.258 2.145 1 97.5 28 ASP B C 1
ATOM 699 O O . ASP B 1 28 ? 6.289 14.336 2.662 1 97.5 28 ASP B O 1
ATOM 703 N N . TYR B 1 29 ? 4.863 12.656 2.25 1 96.06 29 TYR B N 1
ATOM 704 C CA . TYR B 1 29 ? 3.779 13.336 2.953 1 96.06 29 TYR B CA 1
ATOM 705 C C . TYR B 1 29 ? 4.109 13.5 4.434 1 96.06 29 TYR B C 1
ATOM 707 O O . TYR B 1 29 ? 3.834 14.547 5.027 1 96.06 29 TYR B O 1
ATOM 715 N N . ALA B 1 30 ? 4.656 12.523 5.043 1 96.19 30 ALA B N 1
ATOM 716 C CA . ALA B 1 30 ? 5.02 12.578 6.457 1 96.19 30 ALA B CA 1
ATOM 717 C C . ALA B 1 30 ? 6.023 13.695 6.719 1 96.19 30 ALA B C 1
ATOM 719 O O . ALA B 1 30 ? 5.898 14.43 7.703 1 96.19 30 ALA B O 1
ATOM 720 N N . GLN B 1 31 ? 6.949 13.844 5.812 1 95 31 GLN B N 1
ATOM 721 C CA . GLN B 1 31 ? 7.9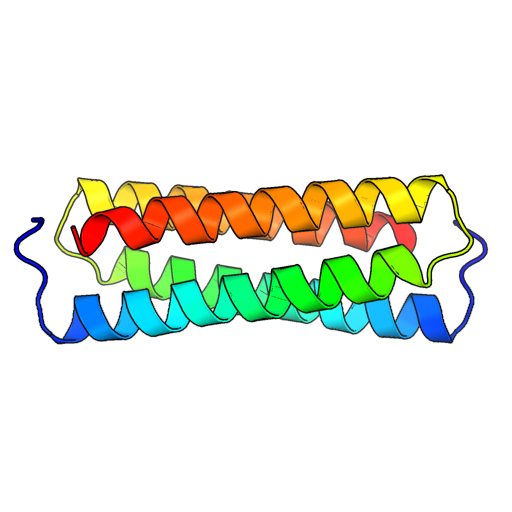92 14.852 5.957 1 95 31 GLN B CA 1
ATOM 722 C C . GLN B 1 31 ? 7.41 16.266 5.902 1 95 31 GLN B C 1
ATOM 724 O O . GLN B 1 31 ? 7.918 17.172 6.555 1 95 31 GLN B O 1
ATOM 729 N N . ASN B 1 32 ? 6.293 16.375 5.254 1 91.5 32 ASN B N 1
ATOM 730 C CA . ASN B 1 32 ? 5.703 17.688 5.012 1 91.5 32 ASN B CA 1
ATOM 731 C C . ASN B 1 32 ? 4.527 17.953 5.945 1 91.5 32 ASN B C 1
ATOM 733 O O . ASN B 1 32 ? 3.914 19.016 5.891 1 91.5 32 ASN B O 1
ATOM 737 N N . SER B 1 33 ? 4.223 16.969 6.738 1 90.56 33 SER B N 1
ATOM 738 C CA . SER B 1 33 ? 3.092 17.156 7.645 1 90.56 33 SER B CA 1
ATOM 739 C C . SER B 1 33 ? 3.51 17.891 8.914 1 90.56 33 SER B C 1
ATOM 741 O O . SER B 1 33 ? 4.574 17.609 9.469 1 90.56 33 SER B O 1
ATOM 743 N N . THR B 1 34 ? 2.648 18.875 9.406 1 86.38 34 THR B N 1
ATOM 744 C CA . THR B 1 34 ? 2.951 19.641 10.609 1 86.38 34 THR B CA 1
ATOM 745 C C . THR B 1 34 ? 2.162 19.094 11.797 1 86.38 34 THR B C 1
ATOM 747 O O . THR B 1 34 ? 2.375 19.531 12.938 1 86.38 34 THR B O 1
ATOM 750 N N . ASP B 1 35 ? 1.21 18.141 11.641 1 86.69 35 ASP B N 1
ATOM 751 C CA . ASP B 1 35 ? 0.467 17.469 12.695 1 86.69 35 ASP B CA 1
ATOM 752 C C . ASP B 1 35 ? 1.219 16.234 13.18 1 86.69 35 ASP B C 1
ATOM 754 O O . ASP B 1 35 ? 1.428 15.281 12.422 1 86.69 35 ASP B O 1
ATOM 758 N N . PRO B 1 36 ? 1.661 16.266 14.438 1 90.88 36 PRO B N 1
ATOM 759 C CA . PRO B 1 36 ? 2.525 15.188 14.938 1 90.88 36 PRO B CA 1
ATOM 760 C C . PRO B 1 36 ? 1.849 13.82 14.891 1 90.88 36 PRO B C 1
ATOM 762 O O . PRO B 1 36 ? 2.508 12.805 14.641 1 90.88 36 PRO B O 1
ATOM 765 N N . GLU B 1 37 ? 0.607 13.781 15.133 1 89.75 37 GLU B N 1
ATOM 766 C CA . GLU B 1 37 ? -0.102 12.5 15.094 1 89.75 37 GLU B CA 1
ATOM 767 C C . GLU B 1 37 ? -0.201 11.977 13.664 1 89.75 37 GLU B C 1
ATOM 769 O O . GLU B 1 37 ? 0.072 10.797 13.414 1 89.75 37 GLU B O 1
ATOM 774 N N . LEU B 1 38 ? -0.6 12.828 12.781 1 91.19 38 LEU B N 1
ATOM 775 C CA . LEU B 1 38 ? -0.684 12.438 11.383 1 91.19 38 LEU B CA 1
ATOM 776 C C . LEU B 1 38 ? 0.677 11.984 10.859 1 91.19 38 LEU B C 1
ATOM 778 O O . LEU B 1 38 ? 0.778 10.969 10.164 1 91.19 38 LEU B O 1
ATOM 782 N N . LYS B 1 39 ? 1.74 12.766 11.203 1 94.12 39 LYS B N 1
ATOM 783 C CA . LYS B 1 39 ? 3.1 12.422 10.797 1 94.12 39 LYS B CA 1
ATOM 784 C C . LYS B 1 39 ? 3.461 11.008 11.234 1 94.12 39 LYS B C 1
ATOM 786 O O . LYS B 1 39 ? 3.992 10.219 10.453 1 94.12 39 LYS B O 1
ATOM 791 N N . GLN B 1 40 ? 3.098 10.641 12.367 1 96.06 40 GLN B N 1
ATOM 792 C CA . GLN B 1 40 ? 3.422 9.328 12.906 1 96.06 40 GLN B CA 1
ATOM 793 C C . GLN B 1 40 ? 2.656 8.227 12.18 1 96.06 40 GLN B C 1
ATOM 795 O O . GLN B 1 40 ? 3.219 7.18 11.859 1 96.06 40 GLN B O 1
ATOM 800 N N . ILE B 1 41 ? 1.46 8.484 11.961 1 95.19 41 ILE B N 1
ATOM 801 C CA . ILE B 1 41 ? 0.626 7.488 11.289 1 95.19 41 ILE B CA 1
ATOM 802 C C . ILE B 1 41 ? 1.14 7.258 9.875 1 95.19 41 ILE B C 1
ATOM 804 O O . ILE B 1 41 ? 1.24 6.117 9.422 1 95.19 41 ILE B O 1
ATOM 808 N N . LEU B 1 42 ? 1.453 8.359 9.234 1 97.25 42 LEU B N 1
ATOM 809 C CA . LEU B 1 42 ? 1.979 8.258 7.875 1 97.25 42 LEU B CA 1
ATOM 810 C C . LEU B 1 42 ? 3.293 7.488 7.859 1 97.25 42 LEU B C 1
ATOM 812 O O . LEU B 1 42 ? 3.529 6.676 6.961 1 97.25 42 LEU B O 1
ATOM 816 N N . GLN B 1 43 ? 4.105 7.668 8.781 1 98.12 43 GLN B N 1
ATOM 817 C CA . GLN B 1 43 ? 5.391 6.98 8.867 1 98.12 43 GLN B CA 1
ATOM 818 C C . GLN B 1 43 ? 5.199 5.488 9.133 1 98.12 43 GLN B C 1
ATOM 820 O O . GLN B 1 43 ? 5.879 4.652 8.539 1 98.12 43 GLN B O 1
ATOM 825 N N . ASN B 1 44 ? 4.32 5.18 10.008 1 97.94 44 ASN B N 1
ATOM 826 C CA . ASN B 1 44 ? 4.016 3.777 10.273 1 97.94 44 ASN B CA 1
ATOM 827 C C . ASN B 1 44 ? 3.498 3.074 9.023 1 97.94 44 ASN B C 1
ATOM 829 O O . ASN B 1 44 ? 3.891 1.94 8.734 1 97.94 44 ASN B O 1
ATOM 833 N N . ASP B 1 45 ? 2.668 3.73 8.336 1 98.25 45 ASP B N 1
ATOM 834 C CA . ASP B 1 45 ? 2.107 3.182 7.109 1 98.25 45 ASP B CA 1
ATOM 835 C C . ASP B 1 45 ? 3.189 2.992 6.047 1 98.25 45 ASP B C 1
ATOM 837 O O . ASP B 1 45 ? 3.182 2 5.312 1 98.25 45 ASP B O 1
ATOM 841 N N . ALA B 1 46 ? 4.094 3.932 5.973 1 98.56 46 ALA B N 1
ATOM 842 C CA . ALA B 1 46 ? 5.211 3.816 5.039 1 98.56 46 ALA B CA 1
ATOM 843 C C . ALA B 1 46 ? 6.066 2.592 5.355 1 98.56 46 ALA B C 1
ATOM 845 O O . ALA B 1 46 ? 6.469 1.858 4.449 1 98.56 46 ALA B O 1
ATOM 846 N N . GLN B 1 47 ? 6.277 2.383 6.551 1 98.19 47 GLN B N 1
ATOM 847 C CA . GLN B 1 47 ? 7.074 1.237 6.973 1 98.19 47 GLN B CA 1
ATOM 848 C C . GLN B 1 47 ? 6.375 -0.077 6.637 1 98.19 47 GLN B C 1
ATOM 850 O O . GLN B 1 47 ? 7.016 -1.03 6.188 1 98.19 47 GLN B O 1
ATOM 855 N N . ALA B 1 48 ? 5.125 -0.073 6.914 1 97.81 48 ALA B N 1
ATOM 856 C CA . ALA B 1 48 ? 4.359 -1.273 6.586 1 97.81 48 ALA B CA 1
ATOM 857 C C . ALA B 1 48 ? 4.418 -1.566 5.09 1 97.81 48 ALA B C 1
ATOM 859 O O . ALA B 1 48 ? 4.562 -2.721 4.68 1 97.81 48 ALA B O 1
ATOM 860 N N . ALA B 1 49 ? 4.312 -0.534 4.297 1 98.31 49 ALA B N 1
ATOM 861 C CA . ALA B 1 49 ? 4.391 -0.701 2.848 1 98.31 49 ALA B CA 1
ATOM 862 C C . ALA B 1 49 ? 5.77 -1.208 2.428 1 98.31 49 ALA B C 1
ATOM 864 O O . ALA B 1 49 ? 5.879 -2.059 1.543 1 98.31 49 ALA B O 1
ATOM 865 N N . ARG B 1 50 ? 6.828 -0.772 3.045 1 98.44 50 ARG B N 1
ATOM 866 C CA . ARG B 1 50 ? 8.188 -1.227 2.758 1 98.44 50 ARG B CA 1
ATOM 867 C C . ARG B 1 50 ? 8.359 -2.695 3.127 1 98.44 50 ARG B C 1
ATOM 869 O O . ARG B 1 50 ? 9.008 -3.451 2.4 1 98.44 50 ARG B O 1
ATOM 876 N N . GLN B 1 51 ? 7.77 -3.002 4.223 1 97.62 51 GLN B N 1
ATOM 877 C CA . GLN B 1 51 ? 7.863 -4.391 4.66 1 97.62 51 GLN B CA 1
ATOM 878 C C . GLN B 1 51 ? 7.164 -5.324 3.678 1 97.62 51 GLN B C 1
ATOM 880 O O . GLN B 1 51 ? 7.672 -6.406 3.371 1 97.62 51 GLN B O 1
ATOM 885 N N . ALA B 1 52 ? 6.004 -4.93 3.27 1 97.31 52 ALA B N 1
ATOM 886 C CA . ALA B 1 52 ? 5.289 -5.723 2.273 1 97.31 52 ALA B CA 1
ATOM 887 C C . ALA B 1 52 ? 6.109 -5.859 0.993 1 97.31 52 ALA B C 1
ATOM 889 O O . ALA B 1 52 ? 6.199 -6.949 0.421 1 97.31 52 ALA B O 1
ATOM 890 N N . GLN B 1 53 ? 6.652 -4.773 0.534 1 97.69 53 GLN B N 1
ATOM 891 C CA . GLN B 1 53 ? 7.535 -4.77 -0.628 1 97.69 53 GLN B CA 1
ATOM 892 C C . GLN B 1 53 ? 8.648 -5.805 -0.478 1 97.69 53 GLN B C 1
ATOM 894 O O . GLN B 1 53 ? 8.852 -6.637 -1.365 1 97.69 53 GLN B O 1
ATOM 899 N N . GLN B 1 54 ? 9.258 -5.766 0.61 1 96.81 54 GLN B N 1
ATOM 900 C CA . GLN B 1 54 ? 10.398 -6.641 0.861 1 96.81 54 GLN B CA 1
ATOM 901 C C . GLN B 1 54 ? 9.961 -8.102 0.944 1 96.81 54 GLN B C 1
ATOM 903 O O . GLN B 1 54 ? 10.648 -8.992 0.428 1 96.81 54 GLN B O 1
ATOM 908 N N . GLN B 1 55 ? 8.898 -8.344 1.603 1 95.5 55 GLN B N 1
ATOM 909 C CA . GLN B 1 55 ? 8.383 -9.703 1.733 1 95.5 55 GLN B CA 1
ATOM 910 C C . GLN B 1 55 ? 8.109 -10.32 0.366 1 95.5 55 GLN B C 1
ATOM 912 O O . GLN B 1 55 ? 8.461 -11.477 0.125 1 95.5 55 GLN B O 1
ATOM 917 N N . LEU B 1 56 ? 7.539 -9.586 -0.509 1 95.81 56 LEU B N 1
ATOM 918 C CA . LEU B 1 56 ? 7.191 -10.102 -1.83 1 95.81 56 LEU B CA 1
ATOM 919 C C . LEU B 1 56 ? 8.445 -10.297 -2.684 1 95.81 56 LEU B C 1
ATOM 921 O O . LEU B 1 56 ? 8.484 -11.188 -3.533 1 95.81 56 LEU B O 1
ATOM 925 N N . MET B 1 57 ? 9.438 -9.516 -2.43 1 94.81 57 MET B N 1
ATOM 926 C CA . MET B 1 57 ? 10.695 -9.617 -3.168 1 94.81 57 MET B CA 1
ATOM 927 C C . MET B 1 57 ? 11.344 -10.977 -2.939 1 94.81 57 MET B C 1
ATOM 929 O O . MET B 1 57 ? 12.133 -11.438 -3.768 1 94.81 57 MET B O 1
ATOM 933 N N . GLN B 1 58 ? 10.938 -11.586 -1.885 1 93.06 58 GLN B N 1
ATOM 934 C CA . GLN B 1 58 ? 11.547 -12.867 -1.519 1 93.06 58 GLN B CA 1
ATOM 935 C C . GLN B 1 58 ? 11.156 -13.961 -2.504 1 93.06 58 GLN B C 1
ATOM 937 O O . GLN B 1 58 ? 11.836 -14.984 -2.6 1 93.06 58 GLN B O 1
ATOM 942 N N . PHE B 1 59 ? 10.156 -13.805 -3.223 1 90.75 59 PHE B N 1
ATOM 943 C CA . PHE B 1 59 ? 9.695 -14.812 -4.168 1 90.75 59 PHE B CA 1
ATOM 944 C C . PHE B 1 59 ? 10.562 -14.812 -5.422 1 90.75 59 PHE B C 1
ATOM 946 O O . PHE B 1 59 ? 10.461 -15.727 -6.25 1 90.75 59 PHE B O 1
ATOM 953 N N . PHE B 1 60 ? 11.398 -13.773 -5.52 1 87.06 60 PHE B N 1
ATOM 954 C CA . PHE B 1 60 ? 12.297 -13.727 -6.672 1 87.06 60 PHE B CA 1
ATOM 955 C C . PHE B 1 60 ? 13.656 -14.32 -6.32 1 87.06 60 PHE B C 1
ATOM 957 O O . PHE B 1 60 ? 14.547 -14.383 -7.172 1 87.06 60 PHE B O 1
ATOM 964 N N . GLN B 1 61 ? 13.867 -14.656 -5.012 1 78.25 61 GLN B N 1
ATOM 965 C CA . GLN B 1 61 ? 15.133 -15.25 -4.598 1 78.25 61 GLN B CA 1
ATOM 966 C C . GLN B 1 61 ? 15.062 -16.766 -4.652 1 78.25 61 GLN B C 1
ATOM 968 O O . GLN B 1 61 ? 13.984 -17.359 -4.535 1 78.25 61 GLN B O 1
#

Sequence (122 aa):
MANLTELEVENLRHIIGGHATIANKLEDYAQNSTDPELKQILQNDAQAARQAQQQLMQFFQMANLTELEVENLRHIIGGHATIANKLEDYAQNSTDPELKQILQNDAQAARQAQQQLMQFFQ

Radius of gyration: 15.28 Å; Cα contacts (8 Å, |Δi|>4): 108; chains: 2; bounding box: 30×44×31 Å

pLDDT: mean 93.34, std 7.85, range [53.94, 98.56]

Solvent-accessible surface area (backbone atoms only — not comparable to full-atom values): 6423 Å² total; per-residue (Å²): 100,70,92,66,52,73,67,54,51,50,50,50,51,52,49,36,48,49,28,50,52,50,20,52,51,27,46,54,48,25,74,69,44,88,50,70,68,59,24,49,52,30,43,53,51,20,50,52,29,49,49,52,29,53,60,59,53,52,58,78,80,100,71,90,67,51,74,66,54,51,53,51,50,51,52,49,37,48,48,28,50,54,50,22,52,51,28,46,53,49,26,73,71,44,89,50,70,67,59,23,49,52,29,44,53,51,19,50,53,29,49,50,52,29,54,59,58,54,52,58,78,79